Protein AF-A0A8X7N6V8-F1 (afdb_monomer)

Solvent-accessible surface area (backbone atoms only — not comparable to full-atom values): 6075 Å² total; per-residue (Å²): 109,69,66,59,52,60,49,44,51,50,50,35,42,52,54,28,42,40,61,53,39,47,84,85,42,86,69,54,82,79,33,54,42,81,45,62,45,88,71,73,74,92,67,94,63,69,90,84,61,73,61,61,60,42,56,44,72,31,95,85,52,77,78,48,94,79,82,54,92,58,83,81,52,52,55,48,60,49,79,52,71,54,96,94,47,64,50,40,48,44,48,62,46,70,86,131

pLDDT: mean 84.23, std 15.87, range [47.0, 98.19]

Structure (mmCIF, N/CA/C/O backbone):
data_AF-A0A8X7N6V8-F1
#
_entry.id   AF-A0A8X7N6V8-F1
#
loop_
_atom_site.group_PDB
_atom_site.id
_atom_site.type_symbol
_atom_site.label_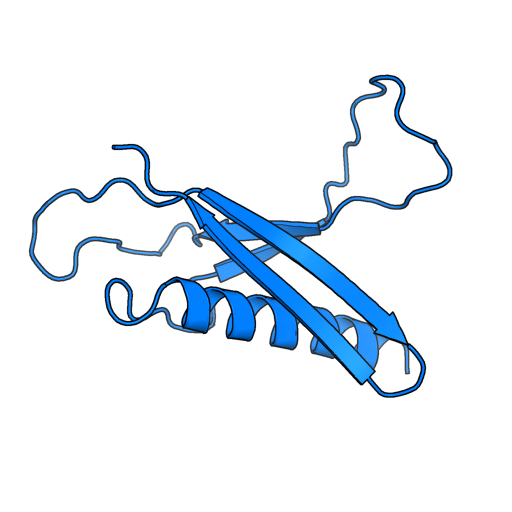atom_id
_atom_site.label_alt_id
_atom_site.label_comp_id
_atom_site.label_asym_id
_atom_site.label_entity_id
_atom_site.label_seq_id
_atom_site.pdbx_PDB_ins_code
_atom_site.Cartn_x
_atom_site.Cartn_y
_atom_site.Cartn_z
_atom_site.occupancy
_atom_site.B_iso_or_equiv
_atom_site.auth_seq_id
_atom_site.auth_comp_id
_atom_site.auth_asym_id
_atom_site.auth_atom_id
_atom_site.pdbx_PDB_model_num
ATOM 1 N N . MET A 1 1 ? 6.917 3.117 -21.419 1.00 64.00 1 MET A N 1
ATOM 2 C CA . MET A 1 1 ? 7.062 1.933 -20.538 1.00 64.00 1 MET A CA 1
ATOM 3 C C . MET A 1 1 ? 7.121 2.296 -19.057 1.00 64.00 1 MET A C 1
ATOM 5 O O . MET A 1 1 ? 6.453 1.642 -18.268 1.00 64.00 1 MET A O 1
ATOM 9 N N . GLU A 1 2 ? 7.852 3.343 -18.661 1.00 81.88 2 GLU A N 1
ATOM 10 C CA . GLU A 1 2 ? 8.006 3.702 -17.241 1.00 81.88 2 GLU A CA 1
ATOM 11 C C . GLU A 1 2 ? 6.682 4.055 -16.540 1.00 81.88 2 GLU A C 1
ATOM 13 O O . GLU A 1 2 ? 6.426 3.560 -15.445 1.00 81.88 2 GLU A O 1
ATOM 18 N N . LEU A 1 3 ? 5.787 4.801 -17.202 1.00 91.44 3 LEU A N 1
ATOM 19 C CA . LEU A 1 3 ? 4.455 5.112 -16.664 1.00 91.44 3 LEU A CA 1
ATOM 20 C C . LEU A 1 3 ? 3.597 3.855 -16.446 1.00 91.44 3 LEU A C 1
ATOM 22 O O . LEU A 1 3 ? 2.936 3.743 -15.417 1.00 91.44 3 LEU A O 1
ATOM 26 N N . LEU A 1 4 ? 3.633 2.895 -17.379 1.00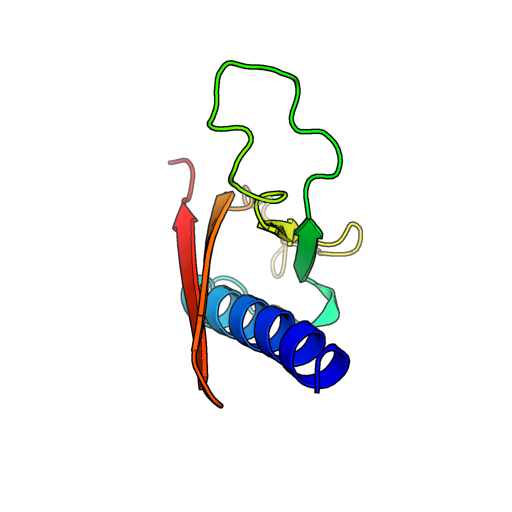 94.06 4 LEU A N 1
ATOM 27 C CA . LEU A 1 4 ? 2.868 1.649 -17.270 1.00 94.06 4 LEU A CA 1
ATOM 28 C C . LEU A 1 4 ? 3.343 0.825 -16.071 1.00 94.06 4 LEU A C 1
ATOM 30 O O . LEU A 1 4 ? 2.530 0.381 -15.269 1.00 94.06 4 LEU A O 1
ATOM 34 N N . ARG A 1 5 ? 4.661 0.696 -15.891 1.00 92.00 5 ARG A N 1
ATOM 35 C CA . ARG A 1 5 ? 5.254 0.039 -14.718 1.00 92.00 5 ARG A CA 1
ATOM 36 C C . ARG A 1 5 ? 4.927 0.785 -13.422 1.00 92.00 5 ARG A C 1
ATOM 38 O O . ARG A 1 5 ? 4.602 0.177 -12.401 1.00 92.00 5 ARG A O 1
ATOM 45 N N . TRP A 1 6 ? 4.981 2.113 -13.455 1.00 91.25 6 TRP A N 1
ATOM 46 C CA . TRP A 1 6 ? 4.640 2.964 -12.318 1.00 91.25 6 TRP A CA 1
ATOM 47 C C . TRP A 1 6 ? 3.167 2.819 -11.905 1.00 91.25 6 TRP A C 1
ATOM 49 O O . TRP A 1 6 ? 2.872 2.820 -10.707 1.00 91.25 6 TRP A O 1
ATOM 59 N N . LEU A 1 7 ? 2.252 2.663 -12.869 1.00 94.88 7 LEU A N 1
ATOM 60 C CA . LEU A 1 7 ? 0.835 2.389 -12.615 1.00 94.88 7 LEU A CA 1
ATOM 61 C C . LEU A 1 7 ? 0.648 0.942 -12.134 1.00 94.88 7 LEU A C 1
ATOM 63 O O . LEU A 1 7 ? -0.014 0.716 -11.125 1.00 94.88 7 LEU A O 1
ATOM 67 N N . GLY A 1 8 ? 1.278 -0.024 -12.807 1.00 95.81 8 GLY A N 1
ATOM 68 C CA . GLY A 1 8 ? 1.158 -1.454 -12.518 1.00 95.81 8 GLY A CA 1
ATOM 69 C C . GLY A 1 8 ? 1.613 -1.823 -11.107 1.00 95.81 8 GLY A C 1
ATOM 70 O O . GLY A 1 8 ? 0.931 -2.573 -10.417 1.00 95.81 8 GLY A O 1
ATOM 71 N N . THR A 1 9 ? 2.707 -1.229 -10.623 1.00 95.06 9 THR A N 1
ATOM 72 C CA . THR A 1 9 ? 3.174 -1.403 -9.229 1.00 95.06 9 THR A CA 1
ATOM 73 C C . THR A 1 9 ? 2.160 -0.907 -8.204 1.00 95.06 9 THR A C 1
ATOM 75 O O . THR A 1 9 ? 1.932 -1.565 -7.191 1.00 95.06 9 THR A O 1
ATOM 78 N N . ARG A 1 10 ? 1.491 0.219 -8.472 1.00 95.88 10 ARG A N 1
ATOM 79 C CA . ARG A 1 10 ? 0.440 0.750 -7.591 1.00 95.88 10 ARG A CA 1
ATOM 80 C C . ARG A 1 10 ? -0.825 -0.084 -7.638 1.00 95.88 10 ARG A C 1
ATOM 82 O O . ARG A 1 10 ? -1.432 -0.311 -6.599 1.00 95.88 10 ARG A O 1
ATOM 89 N N . TRP A 1 11 ? -1.193 -0.535 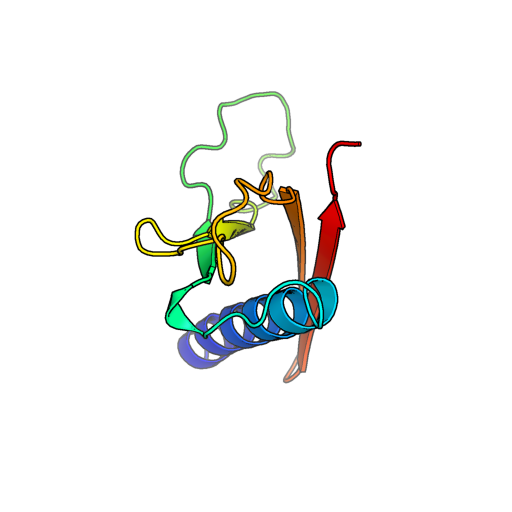-8.830 1.00 96.44 11 TRP A N 1
ATOM 90 C CA . TRP A 1 11 ? -2.315 -1.433 -9.038 1.00 96.44 11 TRP A CA 1
ATOM 91 C C . TRP A 1 11 ? -2.133 -2.733 -8.246 1.00 96.44 11 TRP A C 1
ATOM 93 O O . TRP A 1 11 ? -2.952 -3.047 -7.387 1.00 96.44 11 TRP A O 1
ATOM 103 N N . ALA A 1 12 ? -0.998 -3.414 -8.430 1.00 97.69 12 ALA A N 1
ATOM 104 C CA . ALA A 1 12 ? -0.679 -4.643 -7.709 1.00 97.69 12 ALA A CA 1
ATOM 105 C C . ALA A 1 12 ? -0.672 -4.442 -6.184 1.00 97.69 12 ALA A C 1
ATOM 107 O O . ALA A 1 12 ? -1.217 -5.268 -5.456 1.00 97.69 12 ALA A O 1
ATOM 108 N N . ALA A 1 13 ? -0.105 -3.332 -5.694 1.00 97.69 13 ALA A N 1
ATOM 109 C CA . ALA A 1 13 ? -0.088 -3.018 -4.265 1.00 97.69 13 ALA A CA 1
ATOM 110 C C . ALA A 1 13 ? -1.498 -2.852 -3.679 1.00 97.69 13 ALA A C 1
ATOM 112 O O . ALA A 1 13 ? -1.783 -3.393 -2.612 1.00 97.69 13 ALA A O 1
ATOM 113 N N . LYS A 1 14 ? -2.384 -2.130 -4.379 1.00 97.75 14 LYS A N 1
ATOM 114 C CA . LYS A 1 14 ? -3.775 -1.929 -3.949 1.00 97.75 14 LYS A CA 1
ATOM 115 C C . LYS A 1 14 ? -4.569 -3.236 -3.954 1.00 97.75 14 LYS A C 1
ATOM 117 O O . LYS A 1 14 ? -5.271 -3.511 -2.988 1.00 97.75 14 LYS A O 1
ATOM 122 N N . GLU A 1 15 ? -4.401 -4.062 -4.982 1.00 98.12 15 GLU A N 1
ATOM 123 C CA . GLU A 1 15 ? -5.043 -5.379 -5.080 1.00 98.12 15 GLU A CA 1
ATOM 124 C C . GLU A 1 15 ? -4.572 -6.347 -3.986 1.00 98.12 15 GLU A C 1
ATOM 126 O O . GLU A 1 15 ? -5.379 -7.034 -3.361 1.00 98.12 15 GLU A O 1
ATOM 131 N N . ALA A 1 16 ? -3.266 -6.390 -3.707 1.00 98.19 16 ALA A N 1
ATOM 132 C CA . ALA A 1 16 ? -2.725 -7.195 -2.614 1.00 98.19 16 ALA A CA 1
ATOM 133 C C . ALA A 1 16 ? -3.260 -6.729 -1.250 1.00 98.19 16 ALA A C 1
ATOM 135 O O . ALA A 1 16 ? -3.607 -7.557 -0.411 1.00 98.19 16 ALA A O 1
ATOM 136 N N . ALA A 1 17 ? -3.386 -5.415 -1.049 1.00 97.25 17 ALA A N 1
ATOM 137 C CA . ALA A 1 17 ? -3.948 -4.858 0.174 1.00 97.25 17 ALA A CA 1
ATOM 138 C C . ALA A 1 17 ? -5.438 -5.175 0.336 1.00 97.25 17 ALA A C 1
ATOM 140 O O . ALA A 1 17 ? -5.852 -5.575 1.419 1.00 97.25 17 ALA A O 1
ATOM 141 N N . TYR A 1 18 ? -6.228 -5.070 -0.736 1.00 96.62 18 TYR A N 1
ATOM 142 C CA . TYR A 1 18 ? -7.626 -5.500 -0.732 1.00 96.62 18 TYR A CA 1
ATOM 143 C C . TYR A 1 18 ? -7.750 -6.964 -0.291 1.00 96.62 18 TYR A C 1
ATOM 145 O O . TYR A 1 18 ? -8.514 -7.276 0.618 1.00 96.62 18 TYR A O 1
ATOM 153 N N . LYS A 1 19 ? -6.934 -7.857 -0.867 1.00 97.31 19 LYS A N 1
ATOM 154 C CA . LYS A 1 19 ? -6.940 -9.290 -0.531 1.00 97.31 19 LYS A CA 1
ATOM 155 C C . LYS A 1 19 ? -6.537 -9.576 0.914 1.00 97.31 19 LYS A C 1
ATOM 157 O O . LYS A 1 19 ? -7.122 -10.460 1.523 1.00 97.31 19 LYS A O 1
ATOM 162 N N . ALA A 1 20 ? -5.564 -8.845 1.456 1.00 96.50 20 ALA A N 1
ATOM 163 C CA . ALA A 1 20 ? -5.134 -9.005 2.846 1.00 96.50 20 ALA A CA 1
ATOM 164 C C . ALA A 1 20 ? -6.195 -8.543 3.863 1.00 96.50 20 ALA A C 1
ATOM 166 O O . ALA A 1 20 ? -6.190 -8.988 5.006 1.00 96.50 20 ALA A O 1
ATOM 167 N N . MET A 1 21 ? -7.083 -7.638 3.450 1.00 93.19 21 MET A N 1
ATOM 168 C CA . MET A 1 21 ? -8.048 -6.961 4.318 1.00 93.19 21 MET A CA 1
ATOM 169 C C . MET A 1 21 ? -9.466 -7.537 4.210 1.00 93.19 21 MET A C 1
ATOM 171 O O . MET A 1 21 ? -10.252 -7.457 5.158 1.00 93.19 21 MET A O 1
ATOM 175 N N . TYR A 1 22 ? -9.801 -8.131 3.067 1.00 92.50 22 TYR A N 1
ATOM 176 C CA . TYR A 1 22 ? -11.066 -8.819 2.843 1.00 92.50 22 TYR A CA 1
ATOM 177 C C . TYR A 1 22 ? -11.149 -10.115 3.681 1.00 92.50 22 TYR A C 1
ATOM 179 O O . TYR A 1 22 ? -10.151 -10.825 3.798 1.00 92.50 22 TYR A O 1
ATOM 187 N N . PRO A 1 23 ? -12.318 -10.483 4.245 1.00 91.12 23 PRO A N 1
ATOM 188 C CA . PRO A 1 23 ? -13.623 -9.819 4.137 1.00 91.12 23 PRO A CA 1
ATOM 189 C C . PRO A 1 23 ? -13.887 -8.731 5.188 1.00 91.12 23 PRO A C 1
ATOM 191 O O . PRO A 1 23 ? -14.920 -8.071 5.106 1.00 91.12 23 PRO A O 1
ATOM 194 N N . HIS A 1 24 ? -12.991 -8.542 6.160 1.00 87.12 24 HIS A N 1
ATOM 195 C CA . HIS A 1 24 ? -13.207 -7.646 7.302 1.00 87.12 24 HIS A CA 1
ATOM 196 C C . HIS A 1 24 ? -13.329 -6.177 6.887 1.00 87.12 24 HIS A C 1
ATOM 198 O O . HI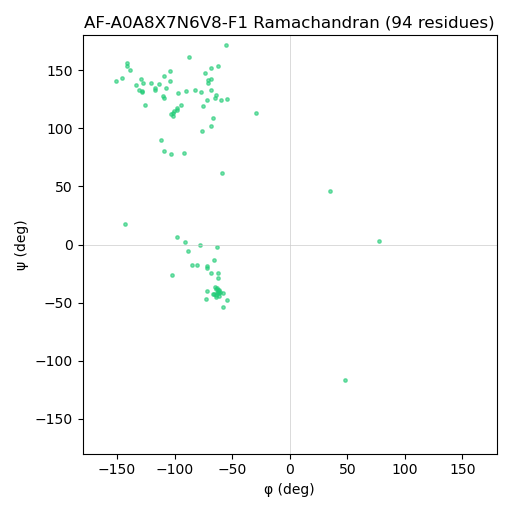S A 1 24 ? -14.163 -5.454 7.425 1.00 87.12 24 HIS A O 1
ATOM 204 N N . TYR A 1 25 ? -12.559 -5.762 5.879 1.00 88.44 25 TYR A N 1
ATOM 205 C CA . TYR A 1 25 ? -12.671 -4.441 5.271 1.00 88.44 25 TYR A CA 1
ATOM 206 C C . TYR A 1 25 ? -12.874 -4.570 3.763 1.00 88.44 25 TYR A C 1
ATOM 208 O O . TYR A 1 25 ? -12.028 -5.099 3.040 1.00 88.44 25 TYR A O 1
ATOM 216 N N . GLN A 1 26 ? -13.995 -4.045 3.274 1.00 89.69 26 GLN A N 1
ATOM 217 C CA . GLN A 1 26 ? -14.309 -3.999 1.847 1.00 89.69 26 GLN A CA 1
ATOM 218 C C . GLN A 1 26 ? -13.815 -2.682 1.254 1.00 89.69 26 GLN A C 1
ATOM 220 O O . GLN A 1 26 ? -14.567 -1.727 1.076 1.00 89.69 26 GLN A O 1
ATOM 225 N N . LEU A 1 27 ? -12.512 -2.627 0.997 1.00 91.12 27 LEU A N 1
ATOM 226 C CA . LEU A 1 27 ? -11.851 -1.411 0.539 1.00 91.12 27 LEU A CA 1
ATOM 227 C C . LEU A 1 27 ? -12.233 -1.069 -0.906 1.00 91.12 27 LEU A C 1
ATOM 229 O O . LEU A 1 27 ? -12.241 -1.932 -1.783 1.00 91.12 27 LEU A O 1
ATOM 233 N N . ARG A 1 28 ? -12.463 0.215 -1.180 1.00 92.31 28 ARG A N 1
ATOM 234 C CA . ARG A 1 28 ? -12.497 0.773 -2.537 1.00 92.31 28 ARG A CA 1
ATOM 235 C C . ARG A 1 28 ? -11.092 1.185 -2.948 1.00 92.31 28 ARG A C 1
ATOM 237 O O . ARG A 1 28 ? -10.223 1.452 -2.121 1.00 92.31 28 ARG A O 1
ATOM 244 N N . TRP A 1 29 ? -10.861 1.345 -4.246 1.00 89.12 29 TRP A N 1
ATOM 245 C CA . TRP A 1 29 ? -9.538 1.740 -4.741 1.00 89.12 29 TRP A CA 1
ATOM 246 C C . TRP A 1 29 ? -9.073 3.113 -4.245 1.00 89.12 29 TRP A C 1
ATOM 248 O O . TRP A 1 29 ? -7.866 3.345 -4.148 1.00 89.12 29 TRP A O 1
ATOM 258 N N . SER A 1 30 ? -10.007 4.024 -3.958 1.00 92.81 3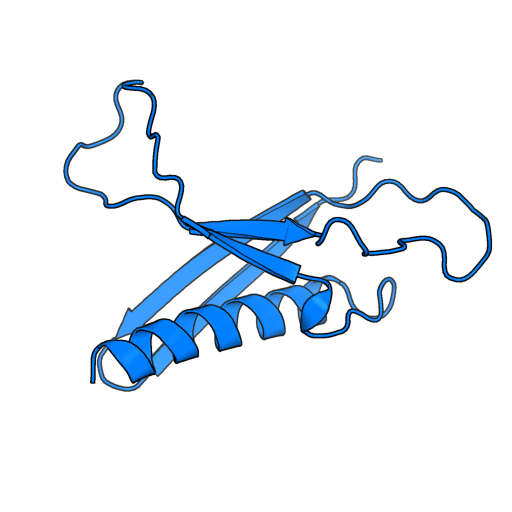0 SER A N 1
ATOM 259 C CA . SER A 1 30 ? -9.731 5.344 -3.379 1.00 92.81 30 SER A CA 1
ATOM 260 C C . SER A 1 30 ? -9.319 5.282 -1.911 1.00 92.81 30 SER A C 1
ATOM 262 O O . SER A 1 30 ? -8.732 6.234 -1.417 1.00 92.81 30 SER A O 1
ATOM 264 N N . ASP A 1 31 ? -9.613 4.180 -1.221 1.00 94.38 31 ASP A N 1
ATOM 265 C CA . ASP A 1 31 ? -9.443 4.085 0.227 1.00 94.38 31 ASP A CA 1
ATOM 266 C C . ASP A 1 31 ? -7.989 3.807 0.631 1.00 94.38 31 ASP A C 1
ATOM 268 O O . ASP A 1 31 ? -7.621 4.064 1.775 1.00 94.38 31 ASP A O 1
ATOM 272 N N . ILE A 1 32 ? -7.155 3.337 -0.305 1.00 95.06 32 ILE A N 1
ATOM 273 C CA . ILE A 1 32 ? -5.719 3.101 -0.111 1.00 95.06 32 ILE A CA 1
ATOM 274 C C . ILE A 1 32 ? -4.883 3.991 -1.031 1.00 95.06 32 ILE A C 1
ATOM 276 O O . ILE A 1 32 ? -5.082 4.052 -2.250 1.00 95.06 32 ILE A O 1
ATOM 280 N N . GLU A 1 33 ? -3.854 4.596 -0.450 1.00 95.56 33 GLU A N 1
ATOM 281 C CA . GLU A 1 33 ? -2.850 5.412 -1.117 1.00 95.56 33 GLU A CA 1
ATOM 282 C C . GLU A 1 33 ? -1.470 4.736 -1.059 1.00 95.56 33 GLU A C 1
ATOM 284 O O . GLU A 1 33 ? -1.063 4.176 -0.039 1.00 95.56 33 GLU A O 1
ATOM 289 N N . VAL A 1 34 ? -0.739 4.784 -2.180 1.00 94.69 34 VAL A N 1
ATOM 290 C CA . VAL A 1 34 ? 0.640 4.281 -2.283 1.00 94.69 34 VAL A CA 1
ATOM 291 C C . VAL A 1 34 ? 1.587 5.471 -2.221 1.00 94.69 34 VAL A C 1
ATOM 293 O O . VAL A 1 34 ? 1.643 6.273 -3.159 1.00 94.69 34 VAL A O 1
ATOM 296 N N . HIS A 1 35 ? 2.369 5.559 -1.151 1.00 91.12 35 HIS A N 1
ATOM 297 C CA . HIS A 1 35 ? 3.356 6.615 -0.952 1.00 91.12 35 HIS A CA 1
ATOM 298 C C . HIS A 1 35 ? 4.767 6.090 -1.206 1.00 91.12 35 HIS A C 1
ATOM 300 O O . HIS A 1 35 ? 5.071 4.927 -0.960 1.00 91.12 35 HIS A O 1
ATOM 306 N N . LYS A 1 36 ? 5.656 6.965 -1.677 1.00 82.81 36 LYS A N 1
ATOM 307 C CA . LYS A 1 36 ? 7.107 6.747 -1.639 1.00 82.81 36 LYS A CA 1
ATOM 308 C C . LYS A 1 36 ? 7.667 7.709 -0.599 1.00 82.81 36 LYS A C 1
ATOM 310 O O . LYS A 1 36 ? 7.371 8.899 -0.686 1.00 82.81 36 LYS A O 1
ATOM 315 N N . SER A 1 37 ? 8.418 7.220 0.389 1.00 69.50 37 SER A N 1
ATOM 316 C CA . SER A 1 37 ? 9.008 8.123 1.386 1.00 69.50 37 SER A CA 1
ATOM 317 C C . SER A 1 37 ? 10.057 9.014 0.724 1.00 69.50 37 SER A C 1
ATOM 319 O O . SER A 1 37 ? 11.114 8.524 0.359 1.00 69.50 37 SER A O 1
ATOM 321 N N . VAL A 1 38 ? 9.784 10.309 0.559 1.00 61.56 38 VAL A N 1
ATOM 322 C CA . VAL A 1 38 ? 10.767 11.271 0.016 1.00 61.56 38 VAL A CA 1
ATOM 323 C C . VAL A 1 38 ? 11.875 11.564 1.041 1.00 61.56 38 VAL A C 1
ATOM 325 O O . VAL A 1 38 ? 12.971 11.972 0.676 1.00 61.56 38 VAL A O 1
ATOM 328 N N . LEU A 1 39 ? 11.607 11.296 2.322 1.00 53.62 39 LEU A N 1
ATOM 329 C CA . LEU A 1 39 ? 12.512 11.515 3.441 1.00 53.62 39 LEU A CA 1
ATOM 330 C C . LEU A 1 39 ? 12.925 10.148 3.998 1.00 53.62 39 LEU A C 1
ATOM 332 O O . LEU A 1 39 ? 12.253 9.573 4.853 1.00 53.62 39 LEU A O 1
ATOM 336 N N . GLN A 1 40 ? 14.007 9.573 3.480 1.00 49.59 40 GLN A N 1
ATOM 337 C CA . GLN A 1 40 ? 14.816 8.705 4.331 1.00 49.59 40 GLN A CA 1
ATOM 338 C C . GLN A 1 40 ? 15.609 9.649 5.231 1.00 49.59 40 GLN A C 1
ATOM 340 O O . GLN A 1 40 ? 16.614 10.215 4.811 1.00 49.59 40 GLN A O 1
ATOM 345 N N . GLU A 1 41 ? 15.128 9.873 6.454 1.00 48.03 41 GLU A N 1
ATOM 346 C CA . GLU A 1 41 ? 15.996 10.400 7.503 1.00 48.03 41 GLU A CA 1
ATOM 347 C C . GLU A 1 41 ? 17.200 9.466 7.610 1.00 48.03 41 GLU A C 1
ATOM 349 O O . GLU A 1 41 ? 17.034 8.247 7.716 1.00 48.03 41 GLU A O 1
ATOM 354 N N . ALA A 1 42 ? 18.384 10.069 7.495 1.00 47.00 42 ALA A N 1
ATOM 355 C CA . ALA A 1 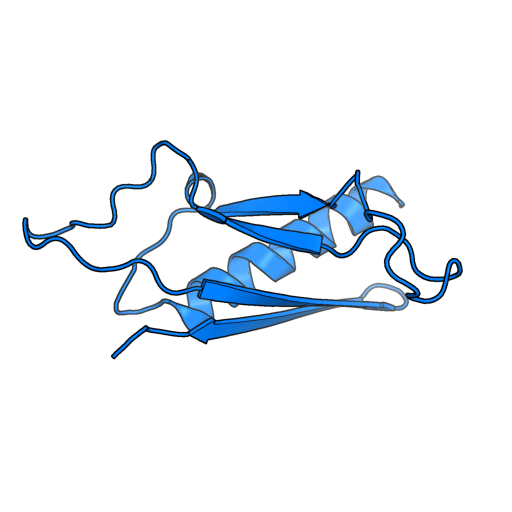42 ? 19.716 9.490 7.363 1.00 47.00 42 ALA A CA 1
ATOM 356 C C . ALA A 1 42 ? 20.116 8.579 8.541 1.00 47.00 42 ALA A C 1
ATOM 358 O O . ALA A 1 42 ? 21.083 8.819 9.255 1.00 47.00 42 ALA A O 1
ATOM 359 N N . THR A 1 43 ? 19.364 7.508 8.750 1.00 48.62 43 THR A N 1
ATOM 360 C CA . THR A 1 43 ? 19.615 6.474 9.746 1.00 48.62 43 THR A CA 1
ATOM 361 C C . THR A 1 43 ? 20.192 5.266 9.025 1.00 48.62 43 THR A C 1
ATOM 363 O O . THR A 1 43 ? 19.480 4.317 8.723 1.00 48.62 43 T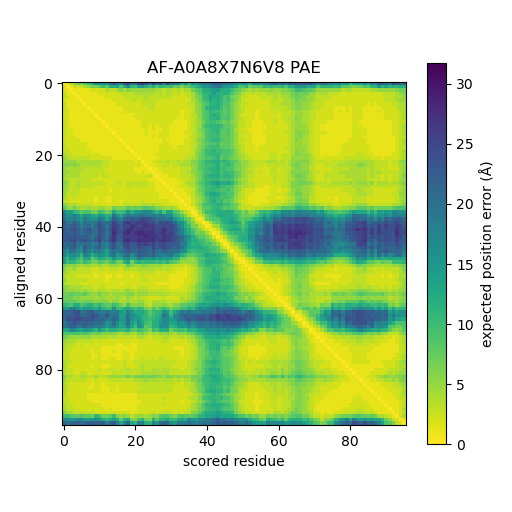HR A O 1
ATOM 366 N N . ASN A 1 44 ? 21.488 5.348 8.696 1.00 51.34 44 ASN A N 1
ATOM 367 C CA . ASN A 1 44 ? 22.384 4.228 8.359 1.00 51.34 44 ASN A CA 1
ATOM 368 C C . ASN A 1 44 ? 21.745 3.046 7.599 1.00 51.34 44 ASN A C 1
ATOM 370 O O . ASN A 1 44 ? 21.954 1.886 7.952 1.00 51.34 44 ASN A O 1
ATOM 374 N N . LYS A 1 45 ? 20.958 3.322 6.557 1.00 53.09 45 LYS A N 1
ATOM 375 C CA . LYS A 1 45 ? 20.482 2.312 5.611 1.00 53.09 45 LYS A CA 1
ATOM 376 C C . LYS A 1 45 ? 21.047 2.643 4.246 1.00 53.09 45 LYS A C 1
ATOM 378 O O . LYS A 1 45 ? 21.039 3.804 3.851 1.00 53.09 45 LYS A O 1
ATOM 383 N N . ASP A 1 46 ? 21.577 1.610 3.599 1.00 51.56 46 ASP A N 1
ATOM 384 C CA . ASP A 1 46 ? 22.221 1.628 2.290 1.00 51.56 46 ASP A CA 1
ATOM 385 C C . ASP A 1 46 ? 21.675 2.719 1.363 1.00 51.56 46 ASP A C 1
ATOM 387 O O . ASP A 1 46 ? 20.540 2.651 0.888 1.00 51.56 46 ASP A O 1
ATOM 391 N N . GLN A 1 47 ? 22.527 3.702 1.057 1.00 53.38 47 GLN A N 1
ATOM 392 C CA . GLN A 1 47 ? 22.243 4.799 0.123 1.00 53.38 47 GLN A CA 1
ATOM 393 C C . GLN A 1 47 ? 22.000 4.314 -1.324 1.00 53.38 47 GLN A C 1
ATOM 395 O O . GLN A 1 47 ? 21.725 5.119 -2.209 1.00 53.38 47 GLN A O 1
ATOM 400 N N . SER A 1 48 ? 22.105 3.006 -1.587 1.00 54.75 48 SER A N 1
ATOM 401 C CA . SER A 1 48 ? 21.836 2.383 -2.886 1.00 54.75 48 SER A CA 1
ATOM 402 C C . SER A 1 48 ? 20.355 2.058 -3.116 1.00 54.75 48 SER A C 1
ATOM 404 O O . SER A 1 48 ? 19.949 1.852 -4.260 1.00 54.75 48 SER A O 1
ATOM 406 N N . SER A 1 49 ? 19.529 2.021 -2.063 1.00 60.16 49 SER A N 1
ATOM 407 C CA . SER A 1 49 ? 18.105 1.709 -2.187 1.00 60.16 49 SER A CA 1
ATOM 408 C C . SER A 1 49 ? 17.277 2.984 -2.291 1.00 60.16 49 SER A C 1
ATOM 410 O O . SER A 1 49 ? 17.208 3.776 -1.353 1.00 60.16 49 SER A O 1
ATOM 412 N N . GLY A 1 50 ? 16.556 3.133 -3.404 1.00 66.00 50 GLY A N 1
ATOM 413 C CA . GLY A 1 50 ? 15.559 4.186 -3.576 1.00 66.00 50 GLY A CA 1
ATOM 414 C C . GLY A 1 50 ? 14.476 4.201 -2.477 1.00 66.00 50 GLY A C 1
ATOM 415 O O . GLY A 1 50 ? 14.378 3.284 -1.652 1.00 66.00 50 GLY A O 1
ATOM 416 N N . PRO A 1 51 ? 13.622 5.239 -2.465 1.00 77.38 51 PRO A N 1
ATOM 417 C CA . PRO A 1 51 ? 12.644 5.460 -1.406 1.00 77.38 51 PRO A CA 1
ATOM 418 C C . PRO A 1 51 ? 11.666 4.287 -1.268 1.00 77.38 51 PRO A C 1
ATOM 420 O O . PRO A 1 51 ? 10.981 3.918 -2.227 1.00 77.38 51 PRO A O 1
ATOM 423 N N . LYS A 1 52 ? 11.576 3.719 -0.056 1.00 84.88 52 LYS A N 1
ATOM 424 C CA . LYS A 1 52 ? 10.723 2.556 0.226 1.00 84.88 52 LYS A CA 1
ATOM 425 C C . LYS A 1 52 ? 9.241 2.917 0.018 1.00 84.88 52 LYS A C 1
ATOM 427 O O . LYS A 1 52 ? 8.784 3.921 0.580 1.00 84.88 52 LYS A O 1
ATOM 432 N N . PRO A 1 53 ? 8.484 2.129 -0.768 1.00 91.19 53 PRO A N 1
ATOM 433 C CA . PRO A 1 53 ? 7.052 2.333 -0.916 1.00 91.19 53 PRO A CA 1
ATOM 434 C C . PRO A 1 53 ? 6.296 1.889 0.345 1.00 91.19 53 PRO A C 1
ATOM 436 O O . PRO A 1 53 ? 6.691 0.934 1.014 1.00 91.19 53 PRO A O 1
ATOM 439 N N . SER A 1 54 ? 5.195 2.568 0.658 1.00 93.81 54 SER A N 1
ATOM 440 C CA . SER A 1 54 ? 4.305 2.244 1.776 1.00 93.81 54 SER A CA 1
ATOM 441 C C . SER A 1 54 ? 2.836 2.441 1.406 1.00 93.81 54 SER A C 1
ATOM 443 O O . SER A 1 54 ? 2.509 3.200 0.489 1.00 93.81 54 SER A O 1
ATOM 445 N N . LEU A 1 55 ? 1.953 1.736 2.117 1.00 95.50 55 LEU A N 1
ATOM 446 C CA . LEU A 1 55 ? 0.503 1.868 1.995 1.00 95.50 55 LEU A CA 1
ATOM 447 C C . LEU A 1 55 ? -0.052 2.660 3.169 1.00 95.50 55 LEU A C 1
ATOM 449 O O . LEU A 1 55 ? 0.384 2.478 4.305 1.00 95.50 55 LEU A O 1
ATOM 453 N N . ARG A 1 56 ? -1.024 3.525 2.890 1.00 94.25 56 ARG A N 1
ATOM 454 C CA . ARG A 1 56 ? -1.783 4.251 3.911 1.00 94.25 56 ARG A CA 1
ATOM 455 C C . ARG A 1 56 ? -3.252 4.298 3.532 1.00 94.25 56 ARG A C 1
ATOM 457 O O . ARG A 1 56 ? -3.586 4.313 2.349 1.00 94.25 56 ARG A O 1
ATOM 464 N N . PHE A 1 57 ? -4.115 4.341 4.538 1.00 93.88 57 PHE A N 1
ATOM 465 C CA . PHE A 1 57 ? -5.524 4.639 4.322 1.00 93.88 57 PHE A CA 1
ATOM 466 C C . PHE A 1 57 ? -5.691 6.112 3.950 1.00 93.88 57 PHE A C 1
ATOM 468 O O . PHE A 1 57 ? -5.004 6.982 4.493 1.00 93.88 57 PHE A O 1
ATOM 475 N N . SER A 1 58 ? -6.601 6.382 3.018 1.00 93.38 58 SER A N 1
ATOM 476 C CA . SER A 1 58 ? -6.983 7.745 2.661 1.00 93.38 58 SER A CA 1
ATOM 477 C C . SER A 1 58 ? -7.615 8.454 3.860 1.00 93.38 58 SER A C 1
ATOM 479 O O . SER A 1 58 ? -8.231 7.826 4.722 1.00 93.38 58 SER A O 1
ATOM 481 N N . LYS A 1 59 ? -7.531 9.785 3.894 1.00 89.56 59 LYS A N 1
ATOM 482 C CA . LYS A 1 59 ? -8.146 10.594 4.966 1.00 89.56 59 LYS A CA 1
ATOM 483 C C . LYS A 1 59 ? -9.670 10.465 5.022 1.00 89.56 59 LYS A C 1
ATOM 485 O O . LYS A 1 59 ? -10.265 10.735 6.055 1.00 89.56 59 LYS A O 1
ATOM 490 N N . SER A 1 60 ? -10.283 10.105 3.898 1.00 88.31 60 SER A N 1
ATOM 491 C CA . SER A 1 60 ? -11.723 9.897 3.756 1.00 88.31 60 SER A CA 1
ATOM 492 C C . SER A 1 60 ? -12.150 8.454 4.015 1.00 88.31 60 SER A C 1
ATOM 494 O O . SER A 1 60 ? -13.320 8.135 3.815 1.00 88.31 60 SER A O 1
ATOM 496 N N . PHE A 1 61 ? -11.218 7.563 4.368 1.00 88.62 61 PHE A N 1
ATOM 497 C CA . PHE A 1 61 ? -11.557 6.181 4.661 1.00 88.62 61 PHE A CA 1
ATOM 498 C C . PHE A 1 61 ? -12.287 6.097 6.000 1.00 88.62 61 PHE A C 1
ATOM 500 O O . PHE A 1 61 ? -11.763 6.532 7.025 1.00 88.62 61 PHE A O 1
ATOM 507 N N . ASP A 1 62 ? -13.480 5.514 5.973 1.00 85.69 62 ASP A N 1
ATOM 508 C CA . ASP A 1 62 ? -14.263 5.226 7.165 1.00 85.69 62 ASP A CA 1
ATOM 509 C C . ASP A 1 62 ? -14.122 3.732 7.509 1.00 85.69 62 ASP A C 1
ATOM 511 O O . ASP A 1 62 ? -14.620 2.883 6.764 1.00 85.69 62 ASP A O 1
ATOM 515 N N . PRO A 1 63 ? -13.431 3.386 8.611 1.00 78.75 63 PRO A N 1
ATOM 516 C CA . PRO A 1 63 ? -13.248 2.004 9.039 1.00 78.75 63 PRO A CA 1
ATOM 517 C C . PRO A 1 63 ? -14.486 1.415 9.731 1.00 78.75 63 PRO A C 1
ATOM 519 O O . PRO A 1 63 ? -14.431 0.265 10.162 1.00 78.75 63 PRO A O 1
ATOM 522 N N . SER A 1 64 ? -15.576 2.178 9.881 1.00 72.44 64 SER A N 1
ATOM 523 C CA . SER A 1 64 ? -16.752 1.794 10.662 1.00 72.44 64 SER A CA 1
ATOM 524 C C . SER A 1 64 ? -17.976 1.481 9.787 1.00 72.44 64 SER A C 1
ATOM 526 O O . SER A 1 64 ? -18.911 2.270 9.694 1.00 72.44 64 SER A O 1
ATOM 528 N N . PRO A 1 65 ? -18.082 0.279 9.194 1.00 60.47 65 PRO A N 1
ATOM 529 C CA . PRO A 1 65 ? -19.319 -0.102 8.514 1.00 60.47 65 PRO A CA 1
ATOM 530 C C . PRO A 1 65 ? -20.515 -0.257 9.483 1.00 60.47 65 PRO A C 1
ATOM 532 O O . PRO A 1 65 ? -21.649 -0.366 9.024 1.00 60.47 65 PRO A O 1
ATOM 535 N N . GLN A 1 66 ? -20.290 -0.308 10.809 1.00 54.69 66 GLN A N 1
ATOM 536 C CA . GLN A 1 66 ? -21.291 -0.707 11.820 1.00 54.69 66 GLN A CA 1
ATOM 537 C C . GLN A 1 66 ? -21.215 0.073 13.156 1.00 54.69 66 GLN A C 1
ATOM 539 O O . GLN A 1 66 ? -21.749 -0.379 14.165 1.00 54.69 66 GLN A O 1
ATOM 544 N N . GLY A 1 67 ? -20.554 1.237 13.204 1.00 55.16 67 GLY A N 1
ATOM 545 C CA . GLY A 1 67 ? -20.568 2.115 14.391 1.00 55.16 67 GLY A CA 1
ATOM 546 C C . GLY A 1 67 ? -19.665 1.709 15.569 1.00 55.16 67 GLY A C 1
ATOM 547 O O . GLY A 1 67 ? -19.659 2.401 16.585 1.00 55.1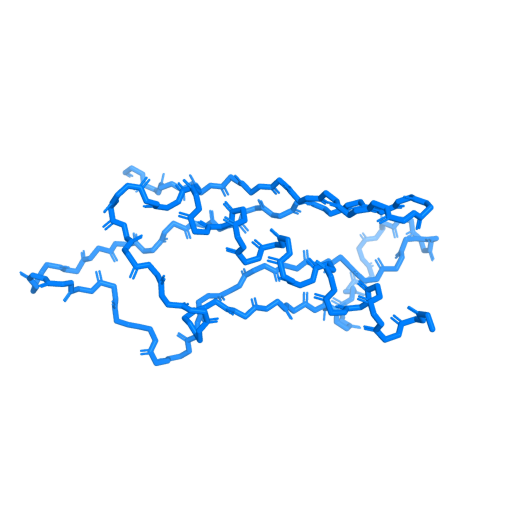6 67 GLY A O 1
ATOM 548 N N . ALA A 1 68 ? -18.870 0.641 15.445 1.00 62.62 68 ALA A N 1
ATOM 549 C CA . ALA A 1 68 ? -17.798 0.320 16.389 1.00 62.62 68 ALA A CA 1
ATOM 550 C C . ALA A 1 68 ? -16.451 0.836 15.859 1.00 62.62 68 ALA A C 1
ATOM 552 O O . ALA A 1 68 ? -16.092 0.581 14.708 1.00 62.62 68 ALA A O 1
ATOM 553 N N . LEU A 1 69 ? -15.706 1.559 16.699 1.00 64.00 69 LEU A N 1
ATOM 554 C CA . LEU A 1 69 ? -14.375 2.060 16.363 1.00 64.00 69 LEU A CA 1
ATOM 555 C C . LEU A 1 69 ? -13.409 0.867 16.254 1.00 64.00 69 LEU A C 1
ATOM 557 O O . LEU A 1 69 ? -12.988 0.317 17.269 1.00 64.00 69 LEU A O 1
ATOM 561 N N . GLN A 1 70 ? -13.079 0.440 15.034 1.00 73.12 70 GLN A N 1
ATOM 562 C CA . GLN A 1 70 ? -12.035 -0.560 14.814 1.00 73.12 70 GLN A CA 1
ATOM 563 C C . GLN A 1 70 ? -10.689 0.135 14.628 1.00 73.12 70 GLN A C 1
ATOM 565 O O . GLN A 1 70 ? -10.563 1.081 13.847 1.00 73.12 70 GLN A O 1
ATOM 570 N N . THR A 1 71 ? -9.673 -0.345 15.340 1.00 84.00 71 THR A N 1
ATOM 571 C CA . THR A 1 71 ? -8.289 0.048 15.090 1.00 84.00 71 THR A CA 1
ATOM 572 C C . THR A 1 71 ? -7.884 -0.435 13.702 1.00 84.00 71 THR A C 1
ATOM 574 O O . THR A 1 71 ? -8.033 -1.605 13.355 1.00 84.00 71 THR A O 1
ATOM 577 N N . LEU A 1 72 ? -7.398 0.489 12.875 1.00 88.81 72 LEU A N 1
ATOM 578 C CA . LEU A 1 72 ? -6.927 0.157 11.538 1.00 88.81 72 LEU A CA 1
ATOM 579 C C . LEU A 1 72 ? -5.646 -0.681 11.626 1.00 88.81 72 LEU A C 1
ATOM 581 O O . LEU A 1 72 ? -4.730 -0.286 12.354 1.00 88.81 72 LEU A O 1
ATOM 585 N N . PRO A 1 73 ? -5.537 -1.797 10.883 1.00 92.50 73 PRO A N 1
ATOM 586 C CA . PRO A 1 73 ? -4.312 -2.575 10.868 1.00 92.50 73 PRO A CA 1
ATOM 587 C C . PRO A 1 73 ? -3.185 -1.813 10.170 1.00 92.50 73 PRO A C 1
ATOM 589 O O . PRO A 1 73 ? -3.402 -1.023 9.246 1.00 92.50 73 PRO A O 1
ATOM 592 N N . THR A 1 74 ? -1.952 -2.100 10.571 1.00 93.94 74 THR A N 1
ATOM 593 C CA . THR A 1 74 ? -0.767 -1.604 9.868 1.00 93.94 74 THR A CA 1
ATOM 594 C C . THR A 1 74 ? -0.553 -2.423 8.598 1.00 93.94 74 THR A C 1
ATOM 596 O O . THR A 1 74 ? -0.568 -3.652 8.637 1.00 93.94 74 THR A O 1
ATOM 599 N N . LEU A 1 75 ? -0.340 -1.750 7.462 1.00 95.44 75 LEU A N 1
ATOM 600 C CA . LEU A 1 75 ? -0.104 -2.401 6.172 1.00 95.44 75 LEU A CA 1
ATOM 601 C C . LEU A 1 75 ? 1.388 -2.418 5.828 1.00 95.44 75 LEU A C 1
ATOM 603 O O . LEU A 1 75 ? 1.996 -1.380 5.551 1.00 95.44 75 LEU A O 1
ATOM 607 N N . HIS A 1 76 ? 1.965 -3.614 5.771 1.00 95.44 76 HIS A N 1
ATOM 608 C CA . HIS A 1 76 ? 3.354 -3.832 5.374 1.00 95.44 76 HIS A CA 1
ATOM 609 C C . HIS A 1 76 ? 3.417 -4.237 3.903 1.00 95.44 76 HIS A C 1
ATOM 611 O O . HIS A 1 76 ? 2.883 -5.278 3.532 1.00 95.44 76 HIS A O 1
ATOM 617 N N . LEU A 1 77 ? 4.068 -3.424 3.066 1.00 96.06 77 LEU A N 1
ATOM 618 C CA . LEU A 1 77 ? 4.156 -3.631 1.617 1.00 96.06 77 LEU A CA 1
ATOM 619 C C . LEU A 1 77 ? 5.554 -4.091 1.187 1.00 96.06 77 LEU A C 1
ATOM 621 O O . LEU A 1 77 ? 6.561 -3.472 1.542 1.00 96.06 77 LEU A O 1
ATOM 625 N N . SER A 1 78 ? 5.587 -5.107 0.326 1.00 95.38 78 SER A N 1
ATOM 626 C CA . SER A 1 78 ? 6.721 -5.440 -0.536 1.00 95.38 78 SER A CA 1
ATOM 627 C C . SER A 1 78 ? 6.296 -5.388 -2.005 1.00 95.38 78 SER A C 1
ATOM 629 O O . SER A 1 78 ? 5.195 -5.820 -2.353 1.00 95.38 78 SER A O 1
ATOM 631 N N . LEU A 1 79 ? 7.157 -4.842 -2.864 1.00 94.06 79 LEU A N 1
ATOM 632 C CA . LEU A 1 79 ? 6.923 -4.685 -4.299 1.00 94.06 79 LEU A CA 1
ATOM 633 C C . LEU A 1 79 ? 8.150 -5.134 -5.083 1.00 94.06 79 LEU A C 1
ATOM 635 O O . LEU A 1 79 ? 9.270 -4.759 -4.745 1.00 94.06 79 LEU A O 1
ATOM 639 N N . SER A 1 80 ? 7.914 -5.867 -6.165 1.00 93.38 80 SER A N 1
ATOM 640 C CA . SER A 1 80 ? 8.936 -6.232 -7.141 1.00 93.38 80 SER A CA 1
ATOM 641 C C . SER A 1 80 ? 8.358 -6.177 -8.552 1.00 93.38 80 SER A C 1
ATOM 643 O O . SER A 1 80 ? 7.149 -6.312 -8.757 1.00 93.38 80 SER A O 1
ATOM 645 N N . HIS A 1 81 ? 9.219 -5.955 -9.533 1.00 93.00 81 HIS A N 1
ATOM 646 C CA . HIS A 1 81 ? 8.867 -6.053 -10.939 1.00 93.00 81 HIS A CA 1
ATOM 647 C C . HIS A 1 81 ? 10.065 -6.577 -11.724 1.00 93.00 81 HIS A C 1
ATOM 649 O O . HIS A 1 81 ? 11.201 -6.186 -11.457 1.00 93.00 81 HIS A O 1
ATOM 655 N N . ASP A 1 82 ? 9.805 -7.402 -12.727 1.00 93.69 82 ASP A N 1
ATOM 656 C CA . ASP A 1 82 ? 10.821 -7.864 -13.666 1.00 93.69 82 ASP A CA 1
ATOM 657 C C . ASP A 1 82 ? 10.178 -8.156 -15.024 1.00 93.69 82 ASP A C 1
ATOM 659 O O . ASP A 1 82 ? 9.044 -8.637 -15.085 1.00 93.69 82 ASP A O 1
ATOM 663 N N . GLY A 1 83 ? 10.873 -7.802 -16.106 1.00 91.69 83 GLY A N 1
ATOM 664 C CA . GLY A 1 83 ? 10.323 -7.813 -17.462 1.00 91.69 83 GLY A CA 1
ATOM 665 C C . GLY A 1 83 ? 8.952 -7.126 -17.537 1.00 91.69 83 GLY A C 1
ATOM 666 O O . GLY A 1 83 ? 8.828 -5.929 -17.239 1.00 91.69 83 GLY A O 1
ATOM 667 N N . ASP A 1 84 ? 7.940 -7.919 -17.898 1.00 93.50 84 ASP A N 1
ATOM 668 C CA . ASP A 1 84 ? 6.537 -7.513 -18.056 1.00 93.50 84 ASP A CA 1
ATOM 669 C C . ASP A 1 84 ? 5.655 -7.834 -16.834 1.00 93.50 84 ASP A C 1
ATOM 671 O O . ASP A 1 84 ? 4.440 -7.630 -16.864 1.00 93.50 84 ASP A O 1
ATOM 675 N N . TYR A 1 85 ? 6.246 -8.314 -15.737 1.00 95.19 85 TYR A N 1
ATOM 676 C CA . TYR A 1 85 ? 5.525 -8.741 -14.542 1.00 95.19 85 TYR A CA 1
ATOM 677 C C . TYR A 1 85 ? 5.733 -7.787 -13.368 1.00 95.19 85 TYR A C 1
ATOM 679 O O . TYR A 1 85 ? 6.807 -7.224 -13.147 1.00 95.19 85 TYR A O 1
ATOM 687 N N . VAL A 1 86 ? 4.677 -7.643 -12.571 1.00 97.00 86 VAL A N 1
ATOM 688 C CA . VAL A 1 86 ? 4.670 -6.886 -11.320 1.00 97.00 86 VAL A CA 1
ATOM 689 C C . VAL A 1 86 ? 4.052 -7.758 -10.237 1.00 97.00 86 VAL A C 1
ATOM 691 O O . VAL A 1 86 ? 2.980 -8.328 -10.436 1.00 97.00 86 VAL A O 1
ATOM 694 N N . LEU A 1 87 ? 4.703 -7.818 -9.078 1.00 97.12 87 LEU A N 1
ATOM 695 C CA . LEU A 1 87 ? 4.220 -8.545 -7.913 1.00 97.12 87 LEU A CA 1
ATOM 696 C C . LEU A 1 87 ? 4.214 -7.639 -6.682 1.00 97.12 87 LEU A C 1
ATOM 698 O O . LEU A 1 87 ? 5.147 -6.870 -6.443 1.00 97.12 87 LEU A O 1
ATOM 702 N N . ALA A 1 88 ? 3.154 -7.760 -5.889 1.00 98.12 88 ALA A N 1
ATOM 703 C CA . ALA A 1 88 ? 3.022 -7.108 -4.600 1.00 98.12 88 ALA A CA 1
ATOM 704 C C . ALA A 1 88 ? 2.629 -8.131 -3.538 1.00 98.12 88 ALA A C 1
ATOM 706 O O . ALA A 1 88 ? 1.819 -9.021 -3.795 1.00 98.12 88 ALA A O 1
ATOM 707 N N . PHE A 1 89 ? 3.174 -7.961 -2.340 1.00 98.06 89 PHE A N 1
ATOM 708 C CA . PHE A 1 89 ? 2.797 -8.730 -1.165 1.00 98.06 89 PHE A CA 1
ATOM 709 C C . PHE A 1 89 ? 2.477 -7.767 -0.028 1.00 98.06 89 PHE A C 1
ATOM 711 O O . PHE A 1 89 ? 3.249 -6.837 0.229 1.00 98.06 89 PHE A O 1
ATOM 718 N N . VAL A 1 90 ? 1.331 -7.972 0.622 1.00 98.19 90 VAL A N 1
ATOM 719 C CA . VAL A 1 90 ? 0.855 -7.127 1.719 1.00 98.19 90 VAL A CA 1
ATOM 720 C C . VAL A 1 90 ? 0.499 -7.995 2.916 1.00 98.19 90 VAL A C 1
ATOM 722 O O . VAL A 1 90 ? -0.227 -8.975 2.773 1.00 98.19 90 VAL A O 1
ATOM 725 N N . VAL A 1 91 ? 0.989 -7.599 4.090 1.00 97.50 91 VAL A N 1
ATOM 726 C CA . VAL A 1 91 ? 0.554 -8.129 5.388 1.00 97.50 91 VAL A CA 1
ATOM 727 C C . VAL A 1 91 ? -0.222 -7.035 6.109 1.00 97.50 91 VAL A C 1
ATOM 729 O O . VAL A 1 91 ? 0.281 -5.918 6.244 1.00 97.50 91 VAL A O 1
ATOM 732 N N . ALA A 1 92 ? -1.432 -7.360 6.560 1.00 95.69 92 ALA A N 1
ATOM 733 C CA . ALA A 1 92 ? -2.225 -6.520 7.447 1.00 95.69 92 ALA A CA 1
ATOM 734 C C . ALA A 1 92 ? -2.047 -7.011 8.888 1.00 95.69 92 ALA A C 1
ATOM 7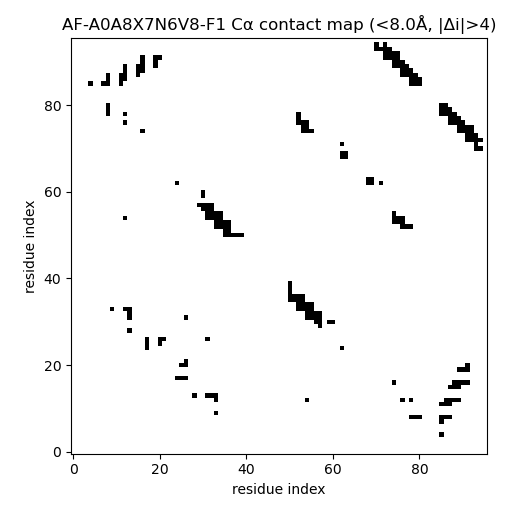36 O O . ALA A 1 92 ? -2.403 -8.141 9.214 1.00 95.69 92 ALA A O 1
ATOM 737 N N . GLU A 1 93 ? -1.461 -6.175 9.737 1.00 94.69 93 GLU A N 1
ATOM 738 C CA . GLU A 1 93 ? -1.190 -6.482 11.140 1.00 94.69 93 GLU A CA 1
ATOM 739 C C . GLU A 1 93 ? -2.209 -5.771 12.036 1.00 94.69 93 GLU A C 1
ATOM 741 O O . GLU A 1 93 ? -2.202 -4.541 12.136 1.00 94.69 93 GLU A O 1
ATOM 746 N N . SER A 1 94 ? -3.077 -6.537 12.697 1.00 87.88 94 SER A N 1
ATOM 747 C CA . SER A 1 94 ? -3.973 -6.026 13.736 1.00 87.88 94 SER A CA 1
ATOM 748 C C . SER A 1 94 ? -3.244 -5.936 15.076 1.00 87.88 94 SER A C 1
ATOM 750 O O . SER A 1 94 ? -2.610 -6.903 15.498 1.00 87.88 94 SER A O 1
ATOM 752 N N . GLN A 1 95 ? -3.380 -4.808 15.770 1.00 69.88 95 GLN A N 1
ATOM 753 C CA . GLN A 1 95 ? -3.003 -4.708 17.182 1.00 69.88 95 GLN A CA 1
ATOM 754 C C . GLN A 1 95 ? -4.088 -5.421 18.003 1.00 69.88 95 GLN A C 1
ATOM 756 O O . GLN A 1 95 ? -5.260 -5.057 17.884 1.00 69.88 95 GLN A O 1
ATOM 761 N N . ALA A 1 96 ? -3.703 -6.469 18.735 1.00 58.66 96 ALA A N 1
ATOM 762 C CA . ALA A 1 96 ? -4.584 -7.218 19.633 1.00 58.66 96 ALA A CA 1
ATOM 763 C C . ALA A 1 96 ? -4.889 -6.436 20.918 1.00 58.66 96 ALA A C 1
ATOM 765 O O . ALA A 1 96 ? -3.999 -5.677 21.366 1.00 58.66 96 ALA A O 1
#

Secondary structure (DSSP, 8-state):
-HHHHHHHHHHHHHHHHHHHHTTT----GGGEEEEE-S----SS--TTSPPPEEEEE-TT----TTSS-PPPPEEEEEEEEETTEEEEEEEEE---

Radius of gyration: 14.9 Å; Cα contacts (8 Å, |Δi|>4): 125; chains: 1; bounding box: 44×21×40 Å

Organism: NCBI:txid117179

Mean predicted aligned error: 7.01 Å

InterPro domains:
  IPR008278 4'-phosphopantetheinyl transferase domain [PF01648] (5-58)
  IPR037143 4'-phosphopantetheinyl transferase domain superfamily [G3DSA:3.90.470.20] (2-94)
  IPR037143 4'-phosphopantetheinyl transferase domain superfamily [SSF56214] (3-93)

Foldseek 3Di:
DVVVVVVQQLVQALVQVCVQCPPLDNDDSLQKDKDFPPDPPPDPDDPPDGTDIAIDTDPPDDSPPPPDDADFFGKDWDWDDDDPDIHIHIHTHGDD

Sequence (96 aa):
MELLRWLGTRWAAKEAAYKAMYPHYQLRWSDIEVHKSVLQEATNKDQSSGPKPSLRFSKSFDPSPQGALQTLPTLHLSLSHDGDYVLAFVVAESQA